Protein AF-A0A327HJD1-F1 (afdb_monomer)

Nearest PDB structures (foldseek):
  7agh-assem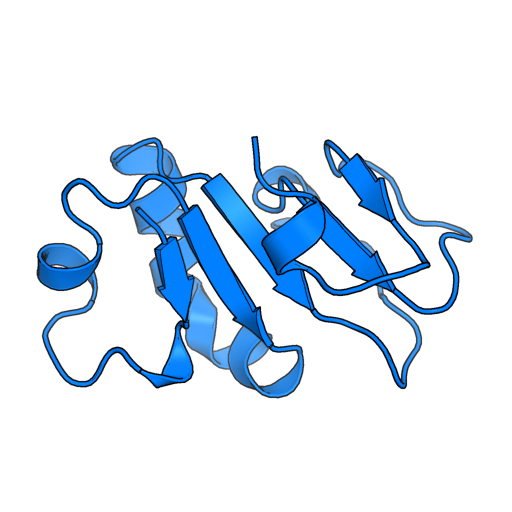bly2_A  TM=6.691E-01  e=1.517E-01  Escherichia coli K-12
  7agh-assembly1_B  TM=6.778E-01  e=1.981E-01  Escherichia coli K-12
  7agk-assembly2_B  TM=6.216E-01  e=1.622E-01  Escherichia coli K-12
  1ujp-assembly1_A  TM=5.934E-01  e=2.333E+00  Thermus thermophilus HB8
  2ysw-assembly2_C-2  TM=4.932E-01  e=8.280E+00  Aquifex aeolicus VF5

pLDDT: mean 93.36, std 3.98, range [79.25, 98.06]

Sequence (92 aa):
MYRWFHEITGDLRTEMKGLRWLLIRKQDLEKATAAWMFAELDGTLIGVEHRGSKFISGIHNRAIHLLLVDNDEGITGITKVVKDGELIDHLW

Secondary structure (DSSP, 8-state):
-EEEGGG--S-HHHHHTT-SEEEEEGGGTTTTHHHHHHHHHHT-EEEEE-TTS-----GGGGG-SEEE-S--TT--S-SEEE-SS-GGGG--

Foldseek 3Di:
DEDEPVVDPDDLLVVCAPAQEYEYEPVCVVVCVVVLVSCVVRVHAYEYEAEPDDDDDDPCQCSHAEYEYCDCPPPDNHNYYHDDDDSVVPDD

Mean predicted aligned error: 2.87 Å

Structure (mmCIF, N/CA/C/O backbone):
data_AF-A0A327HJD1-F1
#
_entry.id   AF-A0A327HJD1-F1
#
loop_
_atom_site.group_PDB
_atom_site.id
_atom_site.type_symbol
_atom_site.label_atom_id
_atom_site.label_alt_id
_atom_site.label_comp_id
_atom_site.label_asym_id
_atom_site.label_entity_id
_atom_site.label_seq_id
_atom_site.pdbx_PDB_ins_code
_atom_site.Cartn_x
_atom_site.Cartn_y
_atom_site.Cartn_z
_atom_site.occupancy
_atom_site.B_iso_or_equiv
_atom_site.auth_seq_id
_atom_site.auth_comp_id
_atom_site.auth_asym_id
_atom_site.auth_atom_id
_atom_site.pdbx_PDB_model_num
ATOM 1 N N . MET A 1 1 ? -2.807 -9.540 10.895 1.00 91.06 1 MET A N 1
ATOM 2 C CA . MET A 1 1 ? -4.151 -8.942 10.770 1.00 91.06 1 MET A CA 1
ATOM 3 C C . MET A 1 1 ? -4.104 -7.914 9.656 1.00 91.06 1 MET A 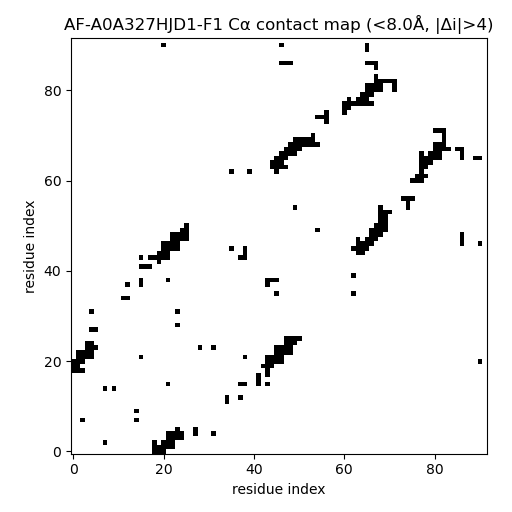C 1
ATOM 5 O O . MET A 1 1 ? -3.175 -7.109 9.662 1.00 91.06 1 MET A O 1
ATOM 9 N N . TYR A 1 2 ? -5.029 -7.991 8.701 1.00 96.12 2 TYR A N 1
ATOM 10 C CA . TYR A 1 2 ? -5.154 -7.023 7.612 1.00 96.12 2 TYR A CA 1
ATOM 11 C C . TYR A 1 2 ? -6.573 -6.456 7.569 1.00 96.12 2 TYR A C 1
ATOM 13 O O . TYR A 1 2 ? -7.489 -7.061 8.128 1.00 96.12 2 TYR A O 1
ATOM 21 N N . ARG A 1 3 ? -6.746 -5.320 6.895 1.00 96.94 3 ARG A N 1
ATOM 22 C CA . ARG A 1 3 ? -8.058 -4.764 6.548 1.00 96.94 3 ARG A CA 1
ATOM 23 C C . ARG A 1 3 ? -7.982 -4.035 5.211 1.00 96.94 3 ARG A C 1
ATOM 25 O O . ARG A 1 3 ? -6.921 -3.510 4.866 1.00 96.94 3 ARG A O 1
ATOM 32 N N . TRP A 1 4 ? -9.087 -3.993 4.472 1.00 97.56 4 TRP A N 1
ATOM 33 C CA . TRP A 1 4 ? -9.178 -3.156 3.282 1.00 97.56 4 TRP A CA 1
ATOM 34 C C . TRP A 1 4 ? -9.571 -1.725 3.638 1.00 97.56 4 TRP A C 1
ATOM 36 O O . TRP A 1 4 ? -10.458 -1.494 4.454 1.00 97.56 4 TRP A O 1
ATOM 46 N N . PHE A 1 5 ? -8.948 -0.746 2.987 1.00 97.38 5 PHE A N 1
ATOM 47 C CA . PHE A 1 5 ? -9.208 0.671 3.239 1.00 97.38 5 PHE A CA 1
ATOM 48 C C . PHE A 1 5 ? -10.686 1.046 3.061 1.00 97.38 5 PHE A C 1
ATOM 50 O O . PHE A 1 5 ? -11.241 1.747 3.899 1.00 97.38 5 PHE A O 1
ATOM 57 N N . HIS A 1 6 ? -11.357 0.524 2.030 1.00 96.12 6 HIS A N 1
ATOM 58 C CA . HIS A 1 6 ? -12.780 0.793 1.793 1.00 96.12 6 HIS A CA 1
ATOM 59 C C . HIS A 1 6 ? -13.725 0.175 2.845 1.00 96.12 6 HIS A C 1
ATOM 61 O O . HIS A 1 6 ? -14.918 0.465 2.829 1.00 96.12 6 HIS A O 1
ATOM 67 N N . GLU A 1 7 ? -13.232 -0.705 3.723 1.00 96.31 7 GLU A N 1
ATOM 68 C CA . GLU A 1 7 ? -14.003 -1.275 4.839 1.00 96.31 7 GLU A CA 1
ATOM 69 C C . GLU A 1 7 ? -13.923 -0.400 6.097 1.00 96.31 7 GLU A C 1
ATOM 71 O O . GLU A 1 7 ? -14.654 -0.629 7.059 1.00 96.31 7 GLU A O 1
ATOM 76 N N . ILE A 1 8 ? -13.037 0.600 6.111 1.00 94.62 8 ILE A N 1
ATOM 77 C CA . ILE A 1 8 ? -12.883 1.524 7.231 1.00 94.62 8 ILE A CA 1
ATOM 78 C C . ILE A 1 8 ? -13.965 2.597 7.129 1.00 94.62 8 ILE A C 1
ATOM 80 O O . ILE A 1 8 ? -13.899 3.502 6.301 1.00 94.62 8 ILE A O 1
ATOM 84 N N . THR A 1 9 ? -14.967 2.496 7.999 1.00 93.25 9 THR A N 1
ATOM 85 C CA . THR A 1 9 ? -16.059 3.477 8.109 1.00 93.25 9 THR A CA 1
ATOM 86 C C . THR A 1 9 ? -15.929 4.384 9.334 1.00 93.25 9 THR A C 1
ATOM 88 O O . THR A 1 9 ? -16.670 5.357 9.452 1.00 93.25 9 THR A O 1
ATOM 91 N N . GLY A 1 10 ? -15.039 4.037 10.269 1.00 91.81 10 GLY A N 1
ATOM 92 C CA . GLY A 1 10 ? -14.776 4.776 11.502 1.00 91.81 10 GLY A CA 1
ATOM 93 C C . GLY A 1 10 ? -13.610 5.759 11.382 1.00 91.81 10 GLY A C 1
ATOM 94 O O . GLY A 1 10 ? -13.172 6.116 10.288 1.00 91.81 10 GLY A O 1
ATOM 95 N N . ASP A 1 11 ? -13.084 6.182 12.532 1.00 94.00 11 ASP A N 1
ATOM 96 C CA . ASP A 1 11 ? -11.858 6.977 12.583 1.00 94.00 11 ASP A CA 1
ATOM 97 C C . ASP A 1 11 ? -10.665 6.154 12.077 1.00 94.00 11 ASP A C 1
ATOM 99 O O . ASP A 1 11 ? -10.275 5.155 12.685 1.00 94.00 11 ASP A O 1
ATOM 103 N N . LEU A 1 12 ? -10.070 6.595 10.967 1.00 93.44 12 LEU A N 1
ATOM 104 C CA . LEU A 1 12 ? -8.992 5.877 10.289 1.00 93.44 12 LEU A CA 1
ATOM 105 C C . LEU A 1 12 ? -7.811 5.591 11.224 1.00 93.44 12 LEU A C 1
ATOM 107 O O . LEU A 1 12 ? -7.250 4.498 11.177 1.00 93.44 12 LEU A O 1
ATOM 111 N N . ARG A 1 13 ? -7.441 6.541 12.094 1.00 92.00 13 ARG A N 1
ATOM 112 C CA . ARG A 1 13 ? -6.292 6.362 12.989 1.00 92.00 13 ARG A CA 1
ATOM 113 C C . ARG A 1 13 ? -6.550 5.267 14.018 1.00 92.00 13 ARG A C 1
ATOM 115 O O . ARG A 1 13 ? -5.678 4.440 14.271 1.00 92.00 13 ARG A O 1
ATOM 122 N N . THR A 1 14 ? -7.739 5.263 14.605 1.00 92.88 14 THR A N 1
ATOM 123 C CA . THR A 1 14 ? -8.147 4.262 15.592 1.00 92.88 14 THR A CA 1
ATOM 124 C C . THR A 1 14 ? -8.244 2.877 14.962 1.00 92.88 14 THR A C 1
ATOM 126 O O . THR A 1 14 ? -7.726 1.916 15.525 1.00 92.88 14 THR A O 1
ATOM 129 N N . GLU A 1 15 ? -8.836 2.778 13.772 1.00 93.56 15 GLU A N 1
ATOM 130 C CA . GLU A 1 15 ? -9.022 1.512 13.051 1.00 93.56 15 GLU A CA 1
ATOM 131 C C . GLU A 1 15 ? -7.705 0.915 12.533 1.00 93.56 15 GLU A C 1
ATOM 133 O O . GLU A 1 15 ? -7.595 -0.303 12.393 1.00 93.56 15 GLU A O 1
ATOM 138 N N . MET A 1 16 ? -6.695 1.751 12.266 1.00 93.56 16 MET A N 1
ATOM 139 C CA . MET A 1 16 ? -5.359 1.298 11.865 1.00 93.56 16 MET A CA 1
ATOM 140 C C . MET A 1 16 ? -4.491 0.818 13.031 1.00 93.56 16 MET A C 1
ATOM 142 O O . MET A 1 16 ? -3.505 0.111 12.814 1.00 93.56 16 MET A O 1
ATOM 146 N N . LYS A 1 17 ? -4.847 1.150 14.275 1.00 91.44 17 LYS A N 1
ATOM 147 C CA . LYS A 1 17 ? -4.032 0.815 15.442 1.00 91.44 17 LYS A CA 1
ATOM 148 C C . LYS A 1 17 ? -3.895 -0.703 15.603 1.00 91.44 17 LYS A C 1
ATOM 150 O O . LYS A 1 17 ? -4.869 -1.411 15.840 1.00 91.44 17 LYS A O 1
ATOM 155 N N . GLY A 1 18 ? -2.660 -1.198 15.523 1.00 90.56 18 GLY A N 1
ATOM 156 C CA . GLY A 1 18 ? -2.352 -2.628 15.639 1.00 90.56 18 GLY A CA 1
ATOM 157 C C . GLY A 1 18 ? -2.603 -3.442 14.363 1.00 90.56 18 GLY A C 1
ATOM 158 O O . GLY A 1 18 ? -2.386 -4.657 14.372 1.00 90.56 18 GLY A O 1
ATOM 159 N N . LEU A 1 19 ? -3.015 -2.809 13.256 1.00 94.69 19 LEU A N 1
ATOM 160 C CA . LEU A 1 19 ? -3.031 -3.473 11.957 1.00 94.69 19 LEU A CA 1
ATOM 161 C C . LEU A 1 19 ? -1.604 -3.715 11.481 1.00 94.69 19 LEU A C 1
ATOM 163 O O . LEU A 1 19 ? -0.776 -2.807 11.426 1.00 94.69 19 LEU A O 1
ATOM 167 N N . ARG A 1 20 ? -1.347 -4.952 11.055 1.00 96.44 20 ARG A N 1
ATOM 168 C CA . ARG A 1 20 ? -0.091 -5.298 10.386 1.00 96.44 20 ARG A CA 1
ATOM 169 C C . ARG A 1 20 ? -0.099 -4.841 8.933 1.00 96.44 20 ARG A C 1
ATOM 171 O O . ARG A 1 20 ? 0.925 -4.395 8.439 1.00 96.44 20 ARG A O 1
ATOM 178 N N . TRP A 1 21 ? -1.246 -4.973 8.272 1.00 97.81 21 TRP A N 1
ATOM 179 C CA . TRP A 1 21 ? -1.419 -4.673 6.857 1.00 97.81 21 TRP A CA 1
ATOM 180 C C . TRP A 1 21 ? -2.670 -3.828 6.626 1.00 97.81 21 TRP A C 1
ATOM 182 O O . TRP A 1 21 ? -3.748 -4.158 7.124 1.00 97.81 21 TRP A O 1
ATOM 192 N N . LEU A 1 22 ? -2.540 -2.785 5.815 1.00 97.62 22 LEU A N 1
ATOM 193 C CA . LEU A 1 22 ? -3.666 -2.084 5.213 1.00 97.62 22 LEU A CA 1
ATOM 194 C C . LEU A 1 22 ? -3.616 -2.299 3.700 1.00 97.62 22 LEU A C 1
ATOM 196 O O . LEU A 1 22 ? -2.600 -2.032 3.057 1.00 97.62 22 LEU A O 1
ATOM 200 N N . LEU A 1 23 ? -4.714 -2.804 3.144 1.00 98.06 23 LEU A N 1
ATOM 201 C CA . LEU A 1 23 ? -4.833 -3.117 1.725 1.00 98.06 23 LEU A CA 1
ATOM 202 C C . LEU A 1 23 ? -5.665 -2.046 1.027 1.00 98.06 23 LEU A C 1
ATOM 204 O O . LEU A 1 23 ? -6.738 -1.671 1.502 1.00 98.06 23 LEU A O 1
ATOM 208 N N . ILE A 1 24 ? -5.181 -1.547 -0.104 1.00 97.25 24 ILE A N 1
ATOM 209 C CA . ILE A 1 24 ? -5.792 -0.432 -0.825 1.00 97.25 24 ILE A CA 1
ATOM 210 C C . ILE A 1 24 ? -6.048 -0.868 -2.262 1.00 97.25 24 ILE A C 1
ATOM 212 O O . ILE A 1 24 ? -5.157 -1.377 -2.941 1.00 97.25 24 ILE A O 1
ATOM 216 N N . ARG A 1 25 ? -7.272 -0.664 -2.745 1.00 96.50 25 ARG A N 1
ATOM 217 C CA . ARG A 1 25 ? -7.586 -0.849 -4.163 1.00 96.50 25 ARG A CA 1
ATOM 218 C C . ARG A 1 25 ? -7.187 0.401 -4.925 1.00 96.50 25 ARG A C 1
ATOM 220 O O . ARG A 1 25 ? -7.274 1.502 -4.386 1.00 96.50 25 ARG A O 1
ATOM 227 N N . LYS A 1 26 ? -6.839 0.260 -6.200 1.00 93.81 26 LYS A N 1
ATOM 228 C CA . LYS A 1 26 ? -6.517 1.387 -7.083 1.00 93.81 26 LYS A CA 1
ATOM 229 C C . LYS A 1 26 ? -7.478 2.574 -6.934 1.00 93.81 26 LYS A C 1
ATOM 231 O O . LYS A 1 26 ? -7.025 3.701 -6.775 1.00 93.81 26 LYS A O 1
ATOM 236 N N . GLN A 1 27 ? -8.790 2.332 -6.976 1.00 94.25 27 GLN A N 1
ATOM 237 C CA . GLN A 1 27 ? -9.812 3.386 -6.895 1.00 94.25 27 GLN A CA 1
ATOM 238 C C . GLN A 1 27 ? -9.834 4.147 -5.560 1.00 94.25 27 GLN A C 1
ATOM 240 O O . GLN A 1 27 ? -10.407 5.231 -5.480 1.00 94.25 27 GLN A O 1
ATOM 245 N N . ASP A 1 28 ? -9.213 3.591 -4.522 1.00 94.56 28 ASP A N 1
ATOM 246 C CA . ASP A 1 28 ? -9.147 4.181 -3.191 1.00 94.56 28 ASP A CA 1
ATOM 247 C C . ASP A 1 28 ? -7.828 4.937 -2.948 1.00 94.56 28 ASP A C 1
ATOM 249 O O . ASP A 1 28 ? -7.728 5.679 -1.970 1.00 94.56 28 ASP A O 1
ATOM 253 N N . LEU A 1 29 ? -6.828 4.808 -3.836 1.00 90.19 29 LEU A N 1
ATOM 254 C CA . LEU A 1 29 ? -5.498 5.415 -3.664 1.00 90.19 29 LEU A CA 1
ATOM 255 C C . LEU A 1 29 ? -5.554 6.935 -3.484 1.00 90.19 29 LEU A C 1
ATOM 257 O O . LEU A 1 29 ? -4.865 7.468 -2.616 1.00 90.19 29 LEU A O 1
ATOM 261 N N . GLU A 1 30 ? -6.403 7.625 -4.249 1.00 88.25 30 GLU A N 1
ATOM 262 C CA . GLU A 1 30 ? -6.565 9.084 -4.159 1.00 88.25 30 GLU A CA 1
ATOM 263 C C . GLU A 1 30 ? -7.079 9.530 -2.780 1.00 88.25 30 GLU A C 1
ATOM 265 O O . GLU A 1 30 ? -6.736 10.607 -2.290 1.00 88.25 30 GLU A O 1
ATOM 270 N N . LYS A 1 31 ? -7.872 8.679 -2.118 1.00 91.00 31 LYS A N 1
ATOM 271 C CA . LYS A 1 31 ? -8.457 8.944 -0.795 1.00 91.00 31 LYS A CA 1
ATOM 272 C C . LYS A 1 31 ? -7.573 8.453 0.348 1.00 91.00 31 LYS A C 1
ATOM 274 O O . LYS A 1 31 ? -7.724 8.910 1.478 1.00 91.00 31 LYS A O 1
ATOM 279 N N . ALA A 1 32 ? -6.631 7.558 0.067 1.00 91.31 32 ALA A N 1
ATOM 280 C CA . ALA A 1 32 ? -5.796 6.917 1.073 1.00 91.31 32 ALA A CA 1
ATOM 281 C C . ALA A 1 32 ? -4.623 7.784 1.563 1.00 91.31 32 ALA A C 1
ATOM 283 O O . ALA A 1 32 ? -3.802 7.301 2.338 1.00 91.31 32 ALA A O 1
ATOM 284 N N . THR A 1 33 ? -4.541 9.065 1.172 1.00 88.44 33 THR A N 1
ATOM 285 C CA . THR A 1 33 ? -3.424 9.963 1.526 1.00 88.44 33 THR A CA 1
ATOM 286 C C . THR A 1 33 ? -3.089 9.955 3.028 1.00 88.44 33 THR A C 1
ATOM 288 O O . THR A 1 33 ? -1.927 9.839 3.414 1.00 88.44 33 THR A O 1
ATOM 291 N N . ALA A 1 34 ? -4.107 10.021 3.892 1.00 89.75 34 ALA A N 1
ATOM 292 C CA . ALA A 1 34 ? -3.917 9.987 5.344 1.00 89.75 34 ALA A CA 1
ATOM 293 C C . ALA A 1 34 ? -3.436 8.617 5.860 1.00 89.75 34 ALA A C 1
ATOM 295 O O . ALA A 1 34 ? -2.700 8.551 6.844 1.00 89.75 34 ALA A O 1
ATOM 296 N N . ALA A 1 35 ? -3.810 7.528 5.183 1.00 92.06 35 ALA A N 1
ATOM 297 C CA . ALA A 1 35 ? -3.436 6.178 5.579 1.00 92.06 35 ALA A CA 1
ATOM 298 C C . ALA A 1 35 ? -1.928 5.936 5.446 1.00 92.06 35 ALA A C 1
ATOM 300 O O . ALA A 1 35 ? -1.347 5.304 6.321 1.00 92.06 35 ALA A O 1
ATOM 301 N N . TRP A 1 36 ? -1.272 6.490 4.420 1.00 90.56 36 TRP A N 1
ATOM 302 C CA . TRP A 1 36 ? 0.188 6.378 4.272 1.00 90.56 36 TRP A CA 1
ATOM 303 C C . TRP A 1 36 ? 0.931 6.995 5.456 1.00 90.56 36 TRP A C 1
ATOM 305 O O . TRP A 1 36 ? 1.886 6.416 5.962 1.00 90.56 36 TRP A O 1
ATOM 315 N N . MET A 1 37 ? 0.468 8.159 5.923 1.00 89.44 37 MET A N 1
ATOM 316 C CA . MET A 1 37 ? 1.074 8.854 7.059 1.00 89.44 37 MET A CA 1
ATOM 317 C C . MET A 1 37 ? 0.931 8.044 8.351 1.00 89.44 37 MET A C 1
ATOM 319 O O . MET A 1 37 ? 1.871 7.955 9.134 1.00 89.44 37 MET A O 1
ATOM 323 N N . PHE A 1 38 ? -0.240 7.455 8.594 1.00 91.12 38 PHE A N 1
ATOM 324 C CA . PHE A 1 38 ? -0.451 6.631 9.784 1.00 91.12 38 PHE A CA 1
ATOM 325 C C . PHE A 1 38 ? 0.294 5.305 9.712 1.00 91.12 38 PHE A C 1
ATOM 327 O O . PHE A 1 38 ? 0.850 4.879 10.718 1.00 91.12 38 PHE A O 1
ATOM 334 N N . ALA A 1 39 ? 0.367 4.701 8.529 1.00 91.50 39 ALA A N 1
ATOM 335 C CA . ALA A 1 39 ? 1.122 3.480 8.306 1.00 91.50 39 ALA A CA 1
ATOM 336 C C . ALA A 1 39 ? 2.605 3.641 8.660 1.00 91.50 39 ALA A C 1
ATOM 338 O O . ALA A 1 39 ? 3.147 2.801 9.373 1.00 91.50 39 ALA A O 1
ATOM 339 N N . GLU A 1 40 ? 3.215 4.760 8.266 1.00 87.19 40 GLU A N 1
ATOM 340 C CA . GLU A 1 40 ? 4.590 5.100 8.646 1.00 87.19 40 GLU A CA 1
ATOM 341 C C . GLU A 1 40 ? 4.759 5.219 10.173 1.00 87.19 40 GLU A C 1
ATOM 343 O O . GLU A 1 40 ? 5.734 4.735 10.739 1.00 87.19 40 GLU A O 1
ATOM 348 N N . LEU A 1 41 ? 3.795 5.845 10.859 1.00 87.50 41 LEU A N 1
ATOM 349 C CA . LEU A 1 41 ? 3.862 6.080 12.307 1.00 87.50 41 LEU A CA 1
ATOM 350 C C . LEU A 1 41 ? 3.618 4.818 13.142 1.00 87.50 41 LEU A C 1
ATOM 352 O O . LEU A 1 41 ? 4.228 4.659 14.197 1.00 87.50 41 LEU A O 1
ATOM 356 N N . ASP A 1 42 ? 2.702 3.957 12.702 1.00 86.75 42 ASP A N 1
ATOM 357 C CA . ASP A 1 42 ? 2.262 2.771 13.445 1.00 86.75 42 ASP A CA 1
ATOM 358 C C . ASP A 1 42 ? 2.958 1.479 12.966 1.00 86.75 42 ASP A C 1
ATOM 360 O O . ASP A 1 42 ? 2.712 0.402 13.511 1.00 86.75 42 ASP A O 1
ATOM 364 N N . GLY A 1 43 ? 3.843 1.572 11.965 1.00 90.56 43 GLY A N 1
ATOM 365 C CA . GLY A 1 43 ? 4.542 0.426 11.378 1.00 90.56 43 GLY A CA 1
ATOM 366 C C . GLY A 1 43 ? 3.624 -0.514 10.588 1.00 90.56 43 GLY A C 1
ATOM 367 O O . GLY A 1 43 ? 3.938 -1.695 10.427 1.00 90.56 43 GLY A O 1
ATOM 368 N N . THR A 1 44 ? 2.474 -0.021 10.121 1.00 95.56 44 THR A N 1
ATOM 369 C CA . THR A 1 44 ? 1.545 -0.793 9.289 1.00 95.56 44 THR A CA 1
ATOM 370 C C . THR A 1 44 ? 2.089 -0.880 7.866 1.00 95.56 44 THR A C 1
ATOM 372 O O . THR A 1 44 ? 2.431 0.123 7.250 1.00 95.56 44 THR A O 1
ATOM 375 N N . LEU A 1 45 ? 2.133 -2.084 7.306 1.00 96.88 45 LEU A N 1
ATOM 376 C CA . LEU A 1 45 ? 2.557 -2.311 5.929 1.00 96.88 45 LEU A CA 1
ATOM 377 C C . LEU A 1 45 ? 1.411 -1.995 4.965 1.00 96.88 45 LEU A C 1
ATOM 379 O O . LEU A 1 45 ? 0.249 -2.309 5.240 1.00 96.88 45 LEU A O 1
ATOM 383 N N . ILE A 1 46 ? 1.736 -1.414 3.812 1.00 97.12 46 ILE A N 1
ATOM 384 C CA . ILE A 1 46 ? 0.738 -1.121 2.781 1.00 97.12 46 ILE A CA 1
ATOM 385 C C . ILE A 1 46 ? 0.841 -2.102 1.618 1.00 97.12 46 ILE A C 1
ATOM 387 O O . ILE A 1 46 ? 1.898 -2.235 0.992 1.00 97.12 46 ILE A O 1
ATOM 391 N N . GLY A 1 47 ? -0.285 -2.745 1.312 1.00 97.44 47 GLY A N 1
ATOM 392 C CA . GLY A 1 47 ? -0.499 -3.508 0.089 1.00 97.44 47 GLY A CA 1
ATOM 393 C C . GLY A 1 47 ? -1.419 -2.755 -0.870 1.00 97.44 47 GLY A C 1
ATOM 394 O O . GLY A 1 47 ? -2.435 -2.210 -0.444 1.00 97.44 47 GLY A O 1
ATOM 395 N N . VAL A 1 48 ? -1.096 -2.741 -2.160 1.00 97.38 48 VAL A N 1
ATOM 396 C CA . VAL A 1 48 ? -1.904 -2.088 -3.195 1.00 97.38 48 VAL A CA 1
ATOM 397 C C . VAL A 1 48 ? -2.279 -3.079 -4.290 1.00 97.38 48 VAL A C 1
ATOM 399 O O . VAL A 1 48 ? -1.416 -3.721 -4.882 1.00 97.38 48 VAL A O 1
ATOM 402 N N . GLU A 1 49 ? -3.573 -3.150 -4.588 1.00 97.44 49 GLU A N 1
ATOM 403 C CA . GLU A 1 49 ? -4.124 -3.854 -5.744 1.00 97.44 49 GLU A CA 1
ATOM 404 C C . GLU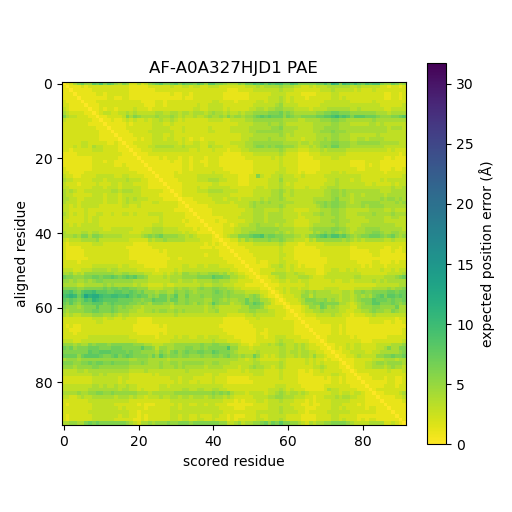 A 1 49 ? -4.327 -2.856 -6.892 1.00 97.44 49 GLU A C 1
ATOM 406 O O . GLU A 1 49 ? -5.214 -1.999 -6.827 1.00 97.44 49 GLU A O 1
ATOM 411 N N . HIS A 1 50 ? -3.492 -2.946 -7.929 1.00 96.62 50 HIS A N 1
ATOM 412 C CA . HIS A 1 50 ? -3.460 -2.027 -9.071 1.00 96.62 50 HIS A CA 1
ATOM 413 C C . HIS A 1 50 ? -3.500 -2.756 -10.430 1.00 96.62 50 HIS A C 1
ATOM 415 O O . HIS A 1 50 ? -2.966 -2.277 -11.435 1.00 96.62 50 HIS A O 1
ATOM 421 N N . ARG A 1 51 ? -4.169 -3.907 -10.503 1.00 95.25 51 ARG A N 1
ATOM 422 C CA . ARG A 1 51 ? -4.512 -4.536 -11.788 1.00 95.25 51 ARG A CA 1
ATOM 423 C C . ARG A 1 51 ? -5.571 -3.736 -12.565 1.00 95.25 51 ARG A C 1
ATOM 425 O O . ARG A 1 51 ? -6.321 -2.930 -12.010 1.00 95.25 51 ARG A O 1
ATOM 432 N N . GLY A 1 52 ? -5.613 -3.935 -13.878 1.00 93.88 52 GLY A N 1
ATOM 433 C CA . GLY A 1 52 ? -6.512 -3.276 -14.828 1.00 93.88 52 GLY A CA 1
ATOM 434 C C . GLY A 1 52 ? -6.026 -1.925 -15.366 1.00 93.88 52 GLY A C 1
ATOM 435 O O . GLY A 1 52 ? -6.784 -1.236 -16.049 1.00 93.88 52 GLY A O 1
ATOM 436 N N . SER A 1 53 ? -4.797 -1.491 -15.053 1.00 91.06 53 SER A N 1
ATOM 437 C CA . SER A 1 53 ? -4.218 -0.258 -15.616 1.00 91.06 53 SER A CA 1
ATOM 438 C C . SER A 1 53 ? -2.730 -0.092 -15.330 1.00 91.06 53 SER A C 1
ATOM 440 O O . SER A 1 53 ? -2.222 -0.607 -14.338 1.00 91.06 53 SER A O 1
ATOM 442 N N . LYS A 1 54 ? -2.066 0.748 -16.133 1.00 91.19 54 LYS A N 1
ATOM 443 C CA . LYS A 1 54 ? -0.667 1.128 -15.922 1.00 91.19 54 LYS A CA 1
ATOM 444 C C . LYS A 1 54 ? -0.472 1.826 -14.570 1.00 91.19 54 LYS A C 1
ATOM 446 O O . LYS A 1 54 ? -1.068 2.874 -14.326 1.00 91.19 54 LYS A O 1
ATOM 451 N N . PHE A 1 55 ? 0.392 1.261 -13.730 1.00 92.50 55 PHE A N 1
ATOM 452 C CA . PHE A 1 55 ? 0.881 1.913 -12.517 1.00 92.50 55 PHE A CA 1
ATOM 453 C C . PHE A 1 55 ? 1.890 3.014 -12.878 1.00 92.50 55 PHE A C 1
ATOM 455 O O . PHE A 1 55 ? 2.746 2.817 -13.743 1.00 92.50 55 PHE A O 1
ATOM 462 N N . ILE A 1 56 ? 1.789 4.178 -12.232 1.00 89.38 56 ILE A N 1
ATOM 463 C CA . ILE A 1 56 ? 2.697 5.312 -12.448 1.00 89.38 56 ILE A CA 1
ATOM 464 C C . ILE A 1 56 ? 3.520 5.515 -11.181 1.00 89.38 56 ILE A C 1
ATOM 466 O O . ILE A 1 56 ? 3.004 5.977 -10.167 1.00 89.38 56 ILE A O 1
ATOM 470 N N . SER A 1 57 ? 4.811 5.197 -11.262 1.00 86.88 57 SER A N 1
ATOM 471 C CA . SER A 1 57 ? 5.752 5.404 -10.162 1.00 86.88 57 SER A CA 1
ATOM 472 C C . SER A 1 57 ? 5.807 6.866 -9.714 1.00 86.88 57 SER A C 1
ATOM 474 O O . SER A 1 57 ? 5.894 7.777 -10.539 1.00 86.88 57 SER A O 1
ATOM 476 N N . GLY A 1 58 ? 5.832 7.087 -8.401 1.00 85.44 58 GLY A N 1
ATOM 477 C CA . GLY A 1 58 ? 5.960 8.413 -7.807 1.00 85.44 58 GLY A CA 1
ATOM 478 C C . GLY A 1 58 ? 6.506 8.390 -6.380 1.00 85.44 58 GLY A C 1
ATOM 479 O O . GLY A 1 58 ? 7.030 7.390 -5.896 1.00 85.44 58 GLY A O 1
ATOM 480 N N . ILE A 1 59 ? 6.372 9.519 -5.678 1.00 79.25 59 ILE A N 1
ATOM 481 C CA . ILE A 1 59 ? 6.881 9.692 -4.302 1.00 79.25 59 ILE A CA 1
ATOM 482 C C . ILE A 1 59 ? 6.264 8.670 -3.331 1.00 79.25 59 ILE A C 1
ATOM 484 O O . ILE A 1 59 ? 6.940 8.223 -2.403 1.00 79.25 59 ILE A O 1
ATOM 488 N N . HIS A 1 60 ? 5.009 8.281 -3.571 1.00 79.94 60 HIS A N 1
ATOM 489 C CA . HIS A 1 60 ? 4.244 7.341 -2.753 1.00 79.94 60 HIS A CA 1
ATOM 490 C C . HI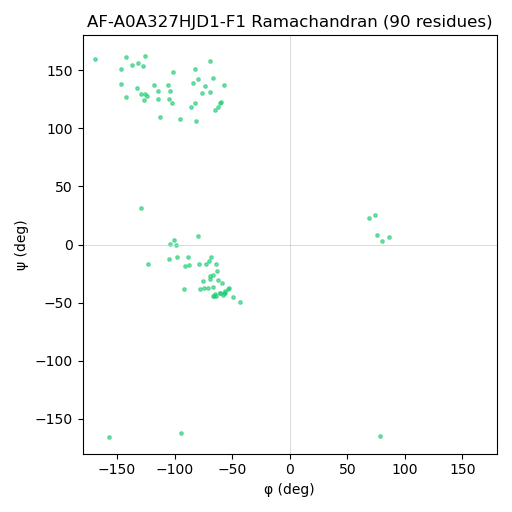S A 1 60 ? 4.746 5.891 -2.841 1.00 79.94 60 HIS A C 1
ATOM 492 O O . HIS A 1 60 ? 4.410 5.097 -1.969 1.00 79.94 60 HIS A O 1
ATOM 498 N N . ASN A 1 61 ? 5.589 5.547 -3.825 1.00 88.56 61 ASN A N 1
ATOM 499 C CA . ASN A 1 61 ? 6.144 4.197 -3.971 1.00 88.56 61 ASN A CA 1
ATOM 500 C C . ASN A 1 61 ? 6.830 3.720 -2.687 1.00 88.56 61 ASN A C 1
ATOM 502 O O . ASN A 1 61 ? 6.643 2.580 -2.284 1.00 88.56 61 ASN A O 1
ATOM 506 N N . ARG A 1 62 ? 7.532 4.625 -1.993 1.00 86.12 62 ARG A N 1
ATOM 507 C CA . ARG A 1 62 ? 8.250 4.312 -0.749 1.00 86.12 62 ARG A CA 1
ATOM 508 C C . ARG A 1 62 ? 7.343 3.872 0.401 1.00 86.12 62 ARG A C 1
ATOM 510 O O . ARG A 1 62 ? 7.824 3.210 1.308 1.00 86.12 62 ARG A O 1
ATOM 517 N N . ALA A 1 63 ? 6.061 4.233 0.367 1.00 89.31 63 ALA A N 1
ATOM 518 C CA . ALA A 1 63 ? 5.088 3.792 1.361 1.00 89.31 63 ALA A CA 1
ATOM 519 C C . ALA A 1 63 ? 4.437 2.446 0.982 1.00 89.31 63 ALA A C 1
ATOM 521 O O . ALA A 1 63 ? 3.856 1.774 1.836 1.00 89.31 63 ALA A O 1
ATOM 522 N N . ILE A 1 64 ? 4.532 2.028 -0.287 1.00 94.69 64 ILE A N 1
ATOM 523 C CA . ILE A 1 64 ? 3.963 0.771 -0.780 1.00 94.69 64 ILE A CA 1
ATOM 524 C C . ILE A 1 64 ? 4.966 -0.356 -0.543 1.00 94.69 64 ILE A C 1
ATOM 526 O O . ILE A 1 64 ? 6.062 -0.381 -1.100 1.00 94.69 64 ILE A O 1
ATOM 530 N N . HIS A 1 65 ? 4.561 -1.331 0.262 1.00 96.75 65 HIS A N 1
ATOM 531 C CA . HIS A 1 65 ? 5.386 -2.492 0.571 1.00 96.75 65 HIS A CA 1
ATOM 532 C C . HIS A 1 65 ? 5.098 -3.639 -0.398 1.00 96.75 65 HIS A C 1
ATOM 534 O O . HIS 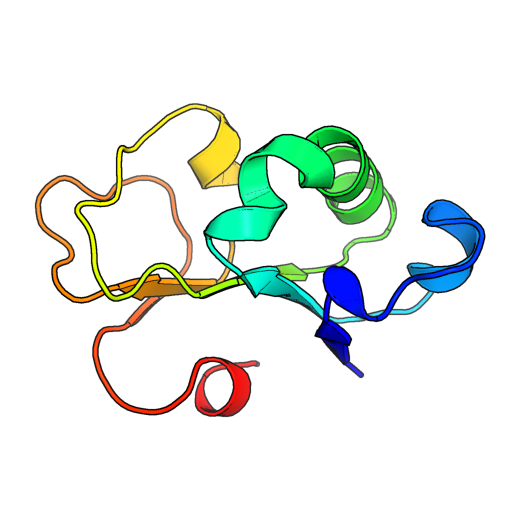A 1 65 ? 6.015 -4.325 -0.842 1.00 96.75 65 HIS A O 1
ATOM 540 N N . LEU A 1 66 ? 3.835 -3.825 -0.769 1.00 97.88 66 LEU A N 1
ATOM 541 C CA . LEU A 1 66 ? 3.411 -4.848 -1.714 1.00 97.88 66 LEU A CA 1
ATOM 542 C C . LEU A 1 66 ? 2.535 -4.222 -2.797 1.00 97.88 66 LEU A C 1
ATOM 544 O O . LEU A 1 66 ? 1.566 -3.539 -2.481 1.00 97.88 66 LEU A O 1
ATOM 548 N N . LEU A 1 67 ? 2.852 -4.477 -4.061 1.00 97.75 67 LEU A N 1
ATOM 549 C CA . LEU A 1 67 ? 2.069 -4.016 -5.202 1.00 97.75 67 LEU A CA 1
ATOM 550 C C . LEU A 1 67 ? 1.716 -5.193 -6.113 1.00 97.75 67 LEU A C 1
ATOM 552 O O . LEU A 1 67 ? 2.616 -5.881 -6.591 1.00 97.75 67 LEU A O 1
ATOM 556 N N . LEU A 1 68 ? 0.425 -5.385 -6.381 1.00 98.00 68 LEU A N 1
ATOM 557 C CA . LEU A 1 68 ? -0.080 -6.311 -7.394 1.00 98.00 68 LEU A CA 1
ATOM 558 C C . LEU A 1 68 ? -0.506 -5.524 -8.641 1.00 98.00 68 LEU A C 1
ATOM 560 O O . LEU A 1 68 ? -1.313 -4.599 -8.552 1.00 98.00 68 LEU A O 1
ATOM 564 N N . VAL A 1 69 ? 0.087 -5.847 -9.791 1.00 97.56 69 VAL A N 1
ATOM 565 C CA . VAL A 1 69 ? -0.070 -5.136 -11.076 1.00 97.56 69 VAL A CA 1
ATOM 566 C C . VAL A 1 69 ? -0.098 -6.114 -12.242 1.00 97.56 69 VAL A C 1
ATOM 568 O O . VAL A 1 69 ? 0.391 -7.228 -12.123 1.00 97.56 69 VAL A O 1
ATOM 571 N N . ASP A 1 70 ? -0.598 -5.682 -13.401 1.00 96.56 70 ASP A N 1
ATOM 572 C CA . ASP A 1 70 ? -0.530 -6.499 -14.624 1.00 96.56 70 ASP A CA 1
ATOM 573 C C . ASP A 1 70 ? 0.883 -6.513 -15.242 1.00 96.56 70 ASP A C 1
ATOM 575 O O . ASP A 1 70 ? 1.287 -7.479 -1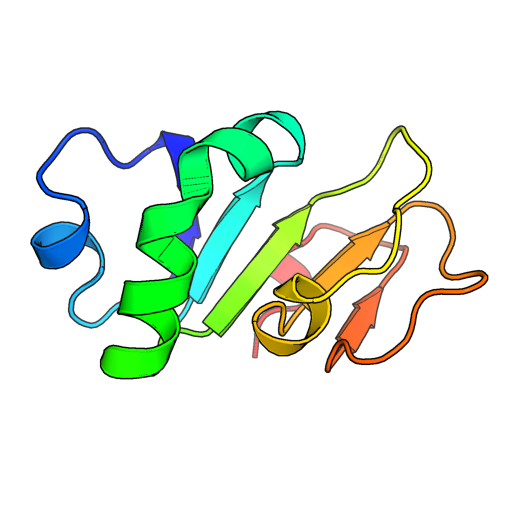5.886 1.00 96.56 70 ASP A O 1
ATOM 579 N N . ASN A 1 71 ? 1.637 -5.419 -15.077 1.00 93.38 71 ASN A N 1
ATOM 580 C CA . ASN A 1 71 ? 2.981 -5.225 -15.624 1.00 93.38 71 ASN A CA 1
ATOM 581 C C . ASN A 1 71 ? 3.822 -4.377 -14.651 1.00 93.38 71 ASN A C 1
ATOM 583 O O . ASN A 1 71 ? 3.329 -3.397 -14.092 1.00 93.38 71 ASN A O 1
ATOM 587 N N . ASP A 1 72 ? 5.081 -4.765 -14.459 1.00 92.81 72 ASP A N 1
ATOM 588 C CA . ASP A 1 72 ? 6.070 -4.171 -13.558 1.00 92.81 72 ASP A CA 1
ATOM 589 C C . ASP A 1 72 ? 7.091 -3.244 -14.252 1.00 92.81 72 ASP A C 1
ATOM 591 O O . ASP A 1 72 ? 7.997 -2.710 -13.609 1.00 92.81 72 ASP A O 1
ATOM 595 N N . GLU A 1 73 ? 6.942 -2.997 -15.554 1.00 91.62 73 GLU A N 1
ATOM 596 C CA . GLU A 1 73 ? 7.827 -2.129 -16.330 1.00 91.62 73 GLU A CA 1
ATOM 597 C C . GLU A 1 73 ? 7.864 -0.689 -15.781 1.00 91.62 73 GLU A C 1
ATOM 599 O O . GLU A 1 73 ? 6.852 0.011 -15.696 1.00 91.62 73 GLU A O 1
ATOM 604 N N . GLY A 1 74 ? 9.065 -0.220 -15.428 1.00 86.44 74 GLY A N 1
ATOM 605 C CA . GLY A 1 74 ? 9.284 1.133 -14.900 1.00 86.44 74 GLY A CA 1
ATOM 606 C C . GLY A 1 74 ? 8.852 1.330 -13.440 1.00 86.44 74 GLY A C 1
ATOM 607 O O . GLY A 1 74 ? 8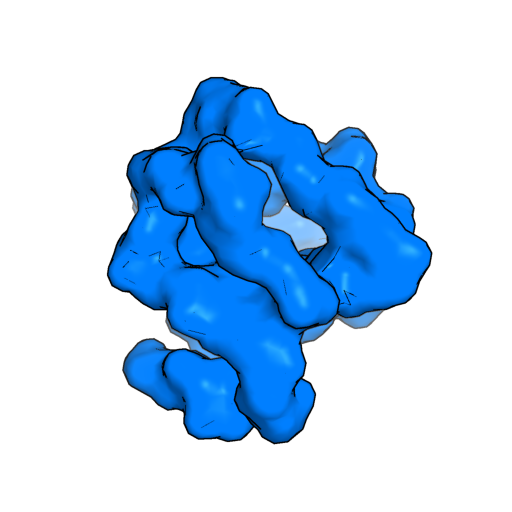.873 2.461 -12.937 1.00 86.44 74 GLY A O 1
ATOM 608 N N . ILE A 1 75 ? 8.479 0.256 -12.737 1.00 92.62 75 ILE A N 1
ATOM 609 C CA . ILE A 1 75 ? 8.177 0.303 -11.306 1.00 92.62 75 ILE A CA 1
ATOM 610 C C . ILE A 1 75 ? 9.477 0.220 -10.507 1.00 92.62 75 ILE A C 1
ATOM 612 O O . ILE A 1 75 ? 10.244 -0.730 -10.626 1.00 92.62 75 ILE A O 1
ATOM 616 N N . THR A 1 76 ? 9.739 1.233 -9.680 1.00 90.38 76 THR A N 1
ATOM 617 C CA . THR A 1 76 ? 10.929 1.293 -8.817 1.00 90.38 76 THR A CA 1
ATOM 618 C C . THR A 1 76 ? 10.560 1.785 -7.420 1.00 90.38 76 THR A C 1
ATOM 620 O O . THR A 1 76 ? 9.568 2.489 -7.249 1.00 90.38 76 THR A O 1
ATOM 623 N N . GLY A 1 77 ? 11.343 1.425 -6.401 1.00 90.06 77 GLY A N 1
ATOM 624 C CA . GLY A 1 77 ? 11.143 1.935 -5.038 1.00 90.06 77 GLY A CA 1
ATOM 625 C C . GLY A 1 77 ? 9.947 1.345 -4.283 1.00 90.06 77 GLY A C 1
ATOM 626 O O . GLY A 1 77 ? 9.438 2.011 -3.390 1.00 90.06 77 GLY A O 1
ATOM 627 N N . ILE A 1 78 ? 9.514 0.131 -4.642 1.00 94.44 78 ILE A N 1
ATOM 628 C CA . ILE A 1 78 ? 8.496 -0.670 -3.939 1.00 94.44 78 ILE A CA 1
ATOM 629 C C . ILE A 1 78 ? 9.159 -1.960 -3.456 1.00 94.44 78 ILE A C 1
ATOM 631 O O . ILE A 1 78 ? 9.925 -2.567 -4.204 1.00 94.44 78 ILE A O 1
ATOM 635 N N . THR A 1 79 ? 8.867 -2.382 -2.223 1.00 95.12 79 THR A N 1
ATOM 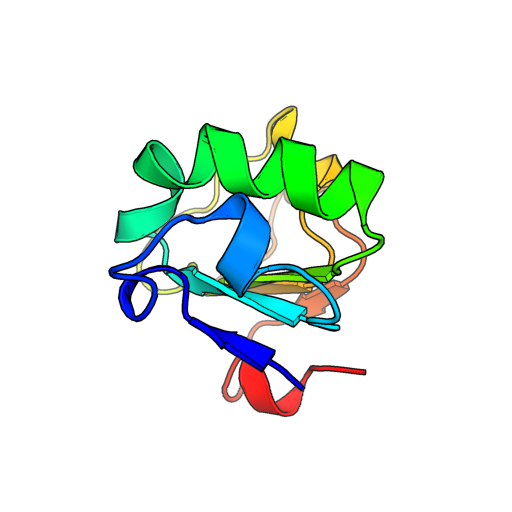636 C CA . THR A 1 79 ? 9.550 -3.524 -1.585 1.00 95.12 79 THR A CA 1
ATOM 637 C C . THR A 1 79 ? 9.307 -4.847 -2.314 1.00 95.12 79 THR A C 1
ATOM 639 O O . THR A 1 79 ? 10.246 -5.612 -2.524 1.00 95.12 79 THR A O 1
ATOM 642 N N . LYS A 1 80 ? 8.064 -5.128 -2.717 1.00 96.38 80 LYS A N 1
ATOM 643 C CA . LYS A 1 80 ? 7.7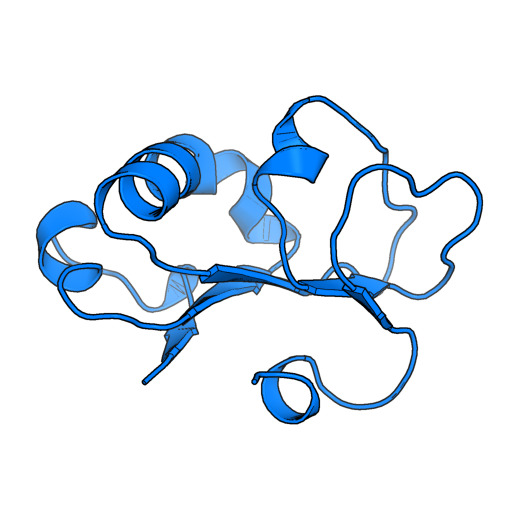02 -6.332 -3.472 1.00 96.38 80 LYS A CA 1
ATOM 644 C C . LYS A 1 80 ? 6.638 -6.006 -4.516 1.00 96.38 80 LYS A C 1
ATOM 646 O O . LYS A 1 80 ? 5.584 -5.466 -4.187 1.00 96.38 80 LYS A O 1
ATOM 651 N N . VAL A 1 81 ? 6.904 -6.378 -5.764 1.00 97.06 81 VAL A N 1
ATOM 652 C CA . VAL A 1 81 ? 5.959 -6.267 -6.882 1.00 97.06 81 VAL A CA 1
ATOM 653 C C . VAL A 1 81 ? 5.611 -7.677 -7.355 1.00 97.06 81 VAL A C 1
ATOM 655 O O . VAL A 1 81 ? 6.502 -8.512 -7.512 1.00 97.06 81 VAL A O 1
ATOM 658 N N . VAL A 1 82 ? 4.323 -7.960 -7.528 1.00 97.56 82 VAL A N 1
ATOM 659 C CA . VAL A 1 82 ? 3.786 -9.265 -7.944 1.00 97.56 82 VAL A CA 1
ATOM 660 C C . VAL A 1 82 ? 2.777 -9.089 -9.078 1.00 97.56 82 VAL A C 1
ATOM 662 O O . VAL A 1 82 ? 2.204 -8.012 -9.233 1.00 97.56 82 VAL A O 1
ATOM 665 N N . LYS A 1 83 ? 2.584 -10.143 -9.879 1.00 97.00 83 LYS A N 1
ATOM 666 C CA . LYS A 1 83 ? 1.718 -10.124 -11.075 1.00 97.00 83 LYS A CA 1
ATOM 667 C C . LYS A 1 83 ? 0.606 -11.173 -11.076 1.00 97.00 83 LYS A C 1
ATOM 669 O O . LYS A 1 83 ? -0.367 -11.030 -11.806 1.00 97.00 83 LYS A O 1
ATOM 674 N N . ASP A 1 84 ? 0.722 -12.189 -10.227 1.00 95.12 84 ASP A N 1
ATOM 675 C CA . ASP A 1 84 ? -0.148 -13.363 -10.234 1.00 95.12 84 ASP A CA 1
ATOM 676 C C . ASP A 1 84 ? -0.750 -13.621 -8.850 1.00 95.12 84 ASP A C 1
ATOM 678 O O . ASP A 1 84 ? -0.141 -13.290 -7.830 1.00 95.12 84 ASP A O 1
ATOM 682 N N . GLY A 1 85 ? -1.916 -14.269 -8.812 1.00 95.88 85 GLY A N 1
ATOM 683 C CA . GLY A 1 85 ? -2.651 -14.572 -7.578 1.00 95.88 85 GLY A CA 1
ATOM 684 C C . GLY A 1 85 ? -3.412 -13.371 -7.016 1.00 95.88 85 GLY A C 1
ATOM 685 O O . GLY A 1 85 ? -3.627 -12.376 -7.712 1.00 95.88 85 GLY A O 1
ATOM 686 N N . GLU A 1 86 ? -3.828 -13.472 -5.756 1.00 96.56 86 GLU A N 1
ATOM 687 C CA . GLU A 1 86 ? -4.502 -12.384 -5.050 1.00 96.56 86 GLU A CA 1
ATOM 688 C C . GLU A 1 86 ? -3.537 -11.655 -4.115 1.00 96.56 86 GLU A C 1
ATOM 690 O O . GLU A 1 86 ? -2.627 -12.253 -3.542 1.00 96.56 86 GLU A O 1
ATOM 695 N N . LEU A 1 87 ? -3.744 -10.349 -3.909 1.00 97.12 87 LEU A N 1
ATOM 696 C CA . LEU A 1 87 ? -2.861 -9.522 -3.071 1.00 97.12 87 LEU A CA 1
ATOM 697 C C . LEU A 1 87 ? -2.653 -10.128 -1.669 1.00 97.12 87 LEU A C 1
ATOM 699 O O . LEU A 1 87 ? -1.556 -10.068 -1.114 1.00 97.12 87 LEU A O 1
ATOM 703 N N . ILE A 1 88 ? -3.709 -10.731 -1.115 1.00 97.31 88 ILE A N 1
ATOM 704 C CA . ILE A 1 88 ? -3.708 -11.354 0.213 1.00 97.31 88 ILE A CA 1
ATOM 705 C C . ILE A 1 88 ? -2.803 -12.590 0.312 1.00 97.31 88 ILE A C 1
ATOM 707 O O . ILE A 1 88 ? -2.297 -12.873 1.397 1.00 97.31 88 ILE A O 1
ATOM 711 N N . ASP A 1 89 ? -2.556 -13.287 -0.799 1.00 97.38 89 ASP A N 1
ATOM 712 C CA . ASP A 1 89 ? -1.715 -14.491 -0.839 1.00 97.38 89 ASP A CA 1
ATOM 713 C C . ASP A 1 89 ? -0.229 -14.149 -0.678 1.00 97.38 89 ASP A C 1
ATOM 715 O O . ASP A 1 89 ? 0.601 -15.003 -0.369 1.00 97.38 89 ASP A O 1
ATOM 719 N N . HIS A 1 90 ? 0.117 -12.877 -0.883 1.00 97.25 90 HIS A N 1
ATOM 720 C CA . HIS A 1 90 ? 1.492 -12.392 -0.903 1.00 97.25 90 HIS A CA 1
ATOM 721 C C . HIS A 1 90 ? 1.904 -11.638 0.354 1.00 97.25 90 HIS A C 1
ATOM 723 O O . HIS A 1 90 ? 3.048 -11.179 0.389 1.00 97.25 90 HIS A O 1
ATOM 729 N N . LEU A 1 91 ? 1.014 -11.497 1.342 1.00 97.31 91 LEU A N 1
ATOM 730 C CA . LEU A 1 91 ? 1.295 -10.840 2.622 1.00 97.31 91 LEU A CA 1
ATOM 731 C C . LEU A 1 91 ? 2.315 -11.653 3.433 1.00 97.31 91 LEU A C 1
ATOM 733 O O . LEU A 1 91 ? 2.267 -12.881 3.441 1.00 97.31 91 LEU A O 1
ATOM 737 N N . TRP A 1 92 ? 3.211 -10.968 4.152 1.00 94.50 92 TRP A N 1
ATOM 738 C CA . TRP A 1 92 ? 4.207 -11.591 5.036 1.00 94.50 92 TRP A CA 1
ATOM 739 C C . TRP A 1 92 ? 4.125 -11.077 6.462 1.00 94.50 92 TRP A C 1
ATOM 741 O O . TRP A 1 92 ? 3.634 -9.946 6.702 1.00 94.50 92 TRP A O 1
#

Solvent-accessible surface area (backbone atoms only — not comparable to full-atom values): 5588 Å² total; per-residue (Å²): 102,71,49,51,55,91,73,63,83,67,61,66,71,69,72,49,62,88,32,47,31,42,34,37,47,55,91,44,53,86,73,39,61,67,53,55,60,48,21,69,75,70,68,25,39,28,35,37,45,35,62,95,52,89,76,77,69,56,87,66,27,71,61,33,41,33,38,31,27,77,69,68,83,83,62,64,66,51,78,39,78,46,69,76,88,56,74,78,80,71,66,131

Radius of gyration: 12.33 Å; Cα contacts (8 Å, |Δi|>4): 157; chains: 1; bounding box: 27×25×32 Å